Protein AF-A0A377GAS6-F1 (afdb_monomer)

Sequence (90 aa):
MVHIHKDLQKSFIIGIKSSRTLALSENDAKNGRYQQVRALELEEDVAHTVWLRGLDFPVRLLKKVFKNENGSTGILYLVSNDMLSSAERL

pLDDT: mean 95.06, std 4.96, range [69.19, 98.44]

Organism: NCBI:txid463

Mean predicted aligned error: 2.96 Å

Secondary structure (DSSP, 8-state):
-HIIIIIS----EEEE-TT-EEESSHHHHHTT--EEGGGS-PPBT--EEEEETT-SS-EEEEEEEEE-TTSPEEEEEEEES-TT--GGG-

Solvent-accessible surface area (backbone atoms only — not comparable to full-atom values): 5307 Å² total; per-residue (Å²): 107,66,59,45,46,71,75,66,67,44,80,54,76,45,80,53,66,53,80,45,40,30,9,77,41,72,68,34,45,76,68,69,49,60,42,38,52,70,78,52,95,71,57,67,68,42,60,42,65,32,31,43,74,94,52,97,57,68,29,30,35,34,35,46,78,45,76,45,94,88,69,48,78,47,77,48,39,37,38,23,66,50,81,84,57,49,46,92,74,106

Structure (mmCIF, N/CA/C/O backbone):
data_AF-A0A377GAS6-F1
#
_entry.id   AF-A0A377GAS6-F1
#
loop_
_atom_site.group_PDB
_atom_site.id
_atom_site.type_symbol
_atom_site.label_atom_id
_atom_site.label_alt_id
_atom_site.label_comp_id
_atom_site.label_asym_id
_atom_site.label_entity_id
_atom_site.label_seq_id
_atom_site.pdbx_PDB_ins_code
_atom_site.Cartn_x
_atom_site.Cartn_y
_atom_site.Cartn_z
_atom_site.occupancy
_atom_site.B_iso_or_equiv
_atom_site.auth_seq_id
_atom_site.auth_comp_id
_atom_site.auth_asym_id
_atom_site.auth_atom_id
_atom_site.pdbx_PDB_model_num
ATOM 1 N N . MET A 1 1 ? -2.958 -8.188 7.714 1.00 94.38 1 MET A N 1
ATOM 2 C CA . MET A 1 1 ? -2.696 -6.748 7.933 1.00 94.38 1 MET A CA 1
ATOM 3 C C . MET A 1 1 ? -3.324 -6.279 9.236 1.00 94.38 1 MET A C 1
ATOM 5 O O . MET A 1 1 ? -2.563 -5.864 10.092 1.00 94.38 1 MET A O 1
ATOM 9 N N . VAL A 1 2 ? -4.643 -6.433 9.442 1.00 97.00 2 VAL A N 1
ATOM 10 C CA . VAL A 1 2 ? -5.315 -6.025 10.699 1.00 97.00 2 VAL A CA 1
ATOM 11 C C . VAL A 1 2 ? -4.663 -6.638 11.944 1.00 97.00 2 VAL A C 1
ATOM 13 O O . VAL A 1 2 ? -4.233 -5.883 12.799 1.00 97.00 2 VAL A O 1
ATOM 16 N N . HIS A 1 3 ? -4.474 -7.962 11.996 1.00 97.19 3 HIS A N 1
ATOM 17 C CA . HIS A 1 3 ? -3.821 -8.626 13.139 1.00 97.19 3 HIS A CA 1
ATOM 18 C C . HIS A 1 3 ? -2.402 -8.098 13.424 1.00 97.19 3 HIS A C 1
ATOM 20 O O . HIS A 1 3 ? -2.055 -7.795 14.559 1.00 97.19 3 HIS A O 1
ATOM 26 N N . ILE A 1 4 ? -1.588 -7.909 12.377 1.00 97.56 4 ILE A N 1
ATOM 27 C CA . ILE A 1 4 ? -0.213 -7.392 12.505 1.00 97.56 4 ILE A CA 1
ATOM 28 C C . ILE A 1 4 ? -0.218 -5.969 13.083 1.00 97.56 4 ILE A C 1
ATOM 30 O O . ILE A 1 4 ? 0.586 -5.656 13.955 1.00 97.56 4 ILE A O 1
ATOM 34 N N . HIS A 1 5 ? -1.132 -5.122 12.605 1.00 96.69 5 HIS A N 1
ATOM 35 C CA . HIS A 1 5 ? -1.212 -3.729 13.026 1.00 96.69 5 HIS A CA 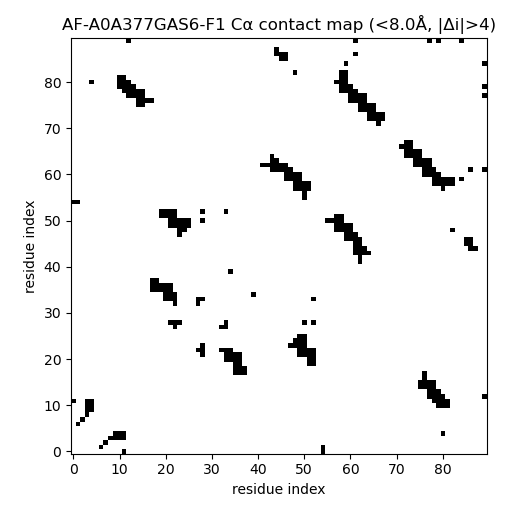1
ATOM 36 C C . HIS A 1 5 ? -1.863 -3.557 14.403 1.00 96.69 5 HIS A C 1
ATOM 38 O O . HIS A 1 5 ? -1.320 -2.840 15.232 1.00 96.69 5 HIS A O 1
ATOM 44 N N . LYS A 1 6 ? -3.011 -4.197 14.649 1.00 96.25 6 LYS A N 1
ATOM 45 C CA . LYS A 1 6 ? -3.844 -3.956 15.835 1.00 96.25 6 LYS A CA 1
ATOM 46 C C . LYS A 1 6 ? -3.544 -4.889 16.999 1.00 96.25 6 LYS A C 1
ATOM 48 O O . LYS A 1 6 ? -3.519 -4.431 18.134 1.00 96.25 6 LYS A O 1
ATOM 53 N N . ASP A 1 7 ? -3.283 -6.162 16.735 1.00 97.44 7 ASP A N 1
ATOM 54 C CA . ASP A 1 7 ? -3.089 -7.135 17.814 1.00 97.44 7 ASP A CA 1
ATOM 55 C C . ASP A 1 7 ? -1.605 -7.236 18.179 1.00 97.44 7 ASP A C 1
ATOM 57 O O . ASP A 1 7 ? -1.242 -7.232 19.350 1.00 97.44 7 ASP A O 1
ATOM 61 N N . LEU A 1 8 ? -0.731 -7.270 17.166 1.00 98.19 8 LEU A N 1
ATOM 62 C CA . LEU A 1 8 ? 0.717 -7.376 17.366 1.00 98.19 8 LEU A CA 1
ATOM 63 C C . LEU A 1 8 ? 1.426 -6.022 17.481 1.00 98.19 8 LEU A C 1
ATOM 65 O O . LEU A 1 8 ? 2.582 -6.003 17.898 1.00 98.19 8 LEU A O 1
ATOM 69 N N . GLN A 1 9 ? 0.773 -4.917 17.098 1.00 96.88 9 GLN A N 1
ATOM 70 C CA . GLN A 1 9 ? 1.344 -3.561 17.132 1.00 96.88 9 GLN A CA 1
ATOM 71 C C . GLN A 1 9 ? 2.684 -3.449 16.376 1.00 96.88 9 GLN A C 1
ATOM 73 O O . GLN A 1 9 ? 3.624 -2.798 16.828 1.00 96.88 9 GLN A O 1
ATOM 78 N N . LYS A 1 10 ? 2.791 -4.110 15.213 1.00 97.12 10 LYS A N 1
ATOM 79 C CA . LYS A 1 10 ? 4.001 -4.108 14.375 1.00 97.12 10 LYS A CA 1
ATOM 80 C C . LYS A 1 10 ? 3.801 -3.354 13.065 1.00 97.12 10 LYS A C 1
ATOM 82 O O . LYS A 1 10 ? 2.705 -3.316 12.495 1.00 97.12 10 LYS A O 1
ATOM 87 N N . SER A 1 11 ? 4.905 -2.821 12.551 1.00 95.56 11 SER A N 1
ATOM 88 C CA . SER A 1 11 ? 4.985 -2.320 11.181 1.00 95.56 11 SER A CA 1
ATOM 89 C C . SER A 1 11 ? 5.095 -3.475 10.181 1.00 95.56 11 SER A C 1
ATOM 91 O O . SER A 1 11 ? 5.653 -4.530 10.493 1.00 95.56 11 SER A O 1
ATOM 93 N N . PHE A 1 12 ? 4.573 -3.286 8.971 1.00 96.38 12 PHE A N 1
ATOM 94 C CA . PHE A 1 12 ? 4.693 -4.240 7.871 1.00 96.38 12 PHE A CA 1
ATOM 95 C C . PHE A 1 12 ? 4.983 -3.535 6.550 1.00 96.38 12 PHE A C 1
ATOM 97 O O . PHE A 1 12 ? 4.526 -2.421 6.337 1.00 96.38 12 PHE A O 1
ATOM 104 N N . ILE A 1 13 ? 5.654 -4.239 5.638 1.00 96.19 13 ILE A N 1
ATOM 105 C CA . ILE A 1 13 ? 5.695 -3.925 4.207 1.00 96.19 13 ILE A CA 1
ATOM 106 C C . ILE A 1 13 ? 5.309 -5.210 3.474 1.00 96.19 13 ILE A C 1
ATOM 108 O O . ILE A 1 13 ? 5.899 -6.263 3.714 1.00 96.19 13 ILE A O 1
ATOM 112 N N . ILE A 1 14 ? 4.264 -5.163 2.649 1.00 96.56 14 ILE A N 1
ATOM 113 C CA . ILE A 1 14 ? 3.689 -6.352 2.006 1.00 96.56 14 ILE A CA 1
ATOM 114 C C . ILE A 1 14 ? 3.399 -6.058 0.535 1.00 96.56 14 ILE A C 1
ATOM 116 O O . ILE A 1 14 ? 2.755 -5.062 0.210 1.00 96.56 14 ILE A O 1
ATOM 120 N N . GLY A 1 15 ? 3.805 -6.968 -0.353 1.00 97.12 15 GLY A N 1
ATOM 121 C CA . GLY A 1 15 ? 3.404 -6.942 -1.758 1.00 97.12 15 GLY A CA 1
ATOM 122 C C . GLY A 1 15 ? 1.929 -7.306 -1.945 1.00 97.12 15 GLY A C 1
ATOM 123 O O . GLY A 1 15 ? 1.450 -8.304 -1.400 1.00 97.12 15 GLY A O 1
ATOM 124 N N . ILE A 1 16 ? 1.195 -6.522 -2.735 1.00 97.56 16 ILE A N 1
ATOM 125 C CA . ILE A 1 16 ? -0.218 -6.771 -3.042 1.00 97.56 16 ILE A CA 1
ATOM 126 C C . ILE A 1 16 ? -0.447 -7.058 -4.524 1.00 97.56 16 ILE A C 1
ATOM 128 O O . ILE A 1 16 ? 0.239 -6.553 -5.409 1.00 97.56 16 ILE A O 1
ATOM 132 N N . LYS A 1 17 ? -1.475 -7.868 -4.803 1.00 97.19 17 LYS A N 1
ATOM 133 C CA . LYS A 1 17 ? -1.930 -8.116 -6.174 1.00 97.19 17 LYS A CA 1
ATOM 134 C C . LYS A 1 17 ? -2.518 -6.842 -6.773 1.00 97.19 17 LYS A C 1
ATOM 136 O O . LYS A 1 17 ? -3.279 -6.135 -6.117 1.00 97.19 17 LYS A O 1
ATOM 141 N N . SER A 1 18 ? -2.281 -6.644 -8.061 1.00 97.12 18 SER A N 1
ATOM 142 C CA . SER A 1 18 ? -2.793 -5.506 -8.830 1.00 97.12 18 SER A CA 1
ATOM 143 C C . SER A 1 18 ? -4.331 -5.466 -8.951 1.00 97.12 18 SER A C 1
ATOM 145 O O . SER A 1 18 ? -4.912 -4.422 -9.245 1.00 97.12 18 SER A O 1
ATOM 147 N N . SER A 1 19 ? -5.007 -6.590 -8.674 1.00 97.75 19 SER A N 1
ATOM 148 C CA . SER A 1 19 ? -6.470 -6.705 -8.609 1.00 97.75 19 SER A CA 1
ATOM 149 C C . SER A 1 19 ? -7.082 -6.263 -7.275 1.00 97.75 19 SER A C 1
ATOM 151 O O . SER A 1 19 ? -8.308 -6.224 -7.157 1.00 97.75 19 SER A O 1
ATOM 153 N N . ARG A 1 20 ? -6.267 -5.942 -6.257 1.00 97.94 20 ARG A N 1
ATOM 154 C CA . ARG A 1 20 ? -6.772 -5.343 -5.014 1.00 97.94 20 ARG A CA 1
ATOM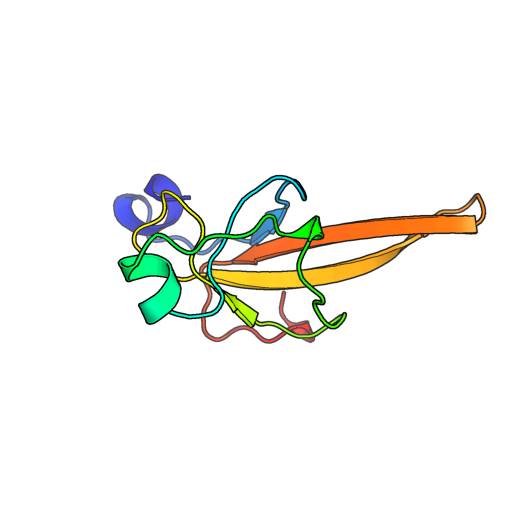 155 C C . ARG A 1 20 ? -7.398 -3.988 -5.310 1.00 97.94 20 ARG A C 1
ATOM 157 O O . ARG A 1 20 ? -6.971 -3.296 -6.226 1.00 97.94 20 ARG A O 1
ATOM 164 N N . THR A 1 21 ? -8.414 -3.629 -4.534 1.00 98.44 21 THR A N 1
ATOM 165 C CA . THR A 1 21 ? -9.151 -2.376 -4.705 1.00 98.44 21 THR A CA 1
ATOM 166 C C . THR A 1 21 ? -8.861 -1.409 -3.567 1.00 98.44 21 THR A C 1
ATOM 168 O O . THR A 1 21 ? -8.895 -1.819 -2.403 1.00 98.44 21 THR A O 1
ATOM 171 N N . LEU A 1 22 ? -8.640 -0.140 -3.895 1.00 98.31 22 LEU A N 1
ATOM 172 C CA . LEU A 1 22 ? -8.353 0.928 -2.942 1.00 98.31 22 LEU A CA 1
ATOM 173 C C . LEU A 1 22 ? -9.071 2.230 -3.301 1.00 98.31 22 LEU A C 1
ATOM 175 O O . LEU A 1 22 ? -9.542 2.394 -4.426 1.00 98.31 22 LEU A O 1
ATOM 179 N N . ALA A 1 23 ? -9.143 3.133 -2.335 1.00 98.25 23 ALA A N 1
ATOM 180 C CA . ALA A 1 23 ? -9.561 4.515 -2.503 1.00 98.25 23 ALA A CA 1
ATOM 181 C C . ALA A 1 23 ? -8.365 5.451 -2.254 1.00 98.25 23 ALA A C 1
ATOM 183 O O . ALA A 1 23 ? -7.548 5.187 -1.368 1.00 98.25 23 ALA A O 1
ATOM 184 N N . LEU A 1 24 ? -8.261 6.530 -3.037 1.00 96.88 24 LEU A N 1
ATOM 185 C CA . LEU A 1 24 ? -7.176 7.523 -2.942 1.00 96.88 24 LEU A CA 1
ATOM 186 C C . LEU A 1 24 ? -7.444 8.604 -1.886 1.00 96.88 24 LEU A C 1
ATOM 188 O O . LEU A 1 24 ? -6.551 9.367 -1.533 1.00 96.88 24 LEU A O 1
ATOM 192 N N . SER A 1 25 ? -8.672 8.669 -1.374 1.00 97.06 25 SER A N 1
ATOM 193 C CA . SER A 1 25 ? -9.065 9.582 -0.310 1.00 97.06 25 SER A CA 1
ATOM 194 C C . SER A 1 25 ? -9.953 8.876 0.709 1.00 97.06 25 SER A C 1
ATOM 196 O O . SER A 1 25 ? -10.663 7.916 0.391 1.00 97.06 25 SER A O 1
ATOM 198 N N . GLU A 1 26 ? -9.961 9.387 1.939 1.00 97.25 26 GLU A N 1
ATOM 199 C CA . GLU A 1 26 ? -10.866 8.904 2.981 1.00 97.25 26 GLU A CA 1
ATOM 200 C C . GLU A 1 26 ? -12.333 9.089 2.569 1.00 97.25 26 GLU A C 1
ATOM 202 O O . GLU A 1 26 ? -13.177 8.233 2.832 1.00 97.25 26 GLU A O 1
ATOM 207 N N . ASN A 1 27 ? -12.642 10.195 1.883 1.00 98.00 27 ASN A N 1
ATOM 208 C CA . ASN A 1 27 ? -13.983 10.469 1.383 1.00 98.00 27 ASN A CA 1
ATOM 209 C C . ASN A 1 27 ? -14.432 9.397 0.382 1.00 98.00 27 ASN A C 1
ATOM 211 O O . ASN A 1 27 ? -15.544 8.884 0.482 1.00 98.00 27 ASN A O 1
ATOM 215 N N . ASP A 1 28 ? -13.574 9.014 -0.561 1.00 97.94 28 ASP A N 1
ATOM 216 C CA . ASP A 1 28 ? -13.874 7.931 -1.500 1.00 97.94 28 ASP A CA 1
ATOM 217 C C . ASP A 1 28 ? -14.060 6.595 -0.781 1.00 97.94 28 ASP A C 1
ATOM 219 O O . ASP A 1 28 ? -15.016 5.873 -1.070 1.00 97.94 28 ASP A O 1
ATOM 223 N N . ALA A 1 29 ? -13.221 6.309 0.218 1.00 97.75 29 ALA A N 1
ATOM 224 C CA . ALA A 1 29 ? -13.322 5.102 1.030 1.00 97.75 29 ALA A CA 1
ATOM 225 C C . ALA A 1 29 ? -14.669 5.016 1.768 1.00 97.75 29 ALA A C 1
ATOM 227 O O . ALA A 1 29 ? -15.345 3.985 1.696 1.00 97.75 29 ALA A O 1
ATOM 228 N N . LYS A 1 30 ? -15.082 6.116 2.418 1.00 96.81 30 LYS A N 1
ATOM 229 C CA . LYS A 1 30 ? -16.365 6.248 3.133 1.00 96.81 30 LYS A CA 1
ATOM 230 C C . LYS A 1 30 ? -17.570 6.103 2.206 1.00 96.81 30 LYS A C 1
ATOM 232 O O . LYS A 1 30 ? -18.586 5.553 2.610 1.00 96.81 30 LYS A O 1
ATOM 237 N N . ASN A 1 31 ? -17.444 6.543 0.957 1.00 97.50 31 ASN A N 1
ATOM 238 C CA . ASN A 1 31 ? -18.503 6.448 -0.048 1.00 97.50 31 ASN A CA 1
ATOM 239 C C . ASN A 1 31 ? -18.448 5.159 -0.890 1.00 97.50 31 ASN A C 1
ATOM 241 O O . ASN A 1 31 ? -19.132 5.061 -1.907 1.00 97.50 31 ASN A O 1
ATOM 245 N N . GLY A 1 32 ? -17.615 4.176 -0.531 1.00 96.50 32 GLY A N 1
ATOM 246 C CA . GLY A 1 32 ? -17.540 2.916 -1.276 1.00 96.50 32 GLY A CA 1
ATOM 247 C C . GLY A 1 32 ? -16.871 3.021 -2.654 1.00 96.50 32 GLY A C 1
ATOM 248 O O . GLY A 1 32 ? -16.913 2.058 -3.428 1.00 96.50 32 GLY A O 1
ATOM 249 N N . ARG A 1 33 ? -16.231 4.152 -2.974 1.00 97.88 33 ARG A N 1
ATOM 250 C CA . ARG A 1 33 ? -15.582 4.419 -4.264 1.00 97.88 33 ARG A CA 1
ATOM 251 C C . ARG A 1 33 ? -14.172 3.839 -4.274 1.00 97.88 33 ARG A C 1
ATOM 253 O O . ARG A 1 33 ? -13.190 4.522 -4.007 1.00 97.88 33 ARG A O 1
ATOM 260 N N . TYR A 1 34 ? -14.085 2.548 -4.581 1.00 98.19 34 TYR A N 1
ATOM 261 C CA . TYR A 1 34 ? -12.814 1.836 -4.705 1.00 98.19 34 TYR A CA 1
ATOM 262 C C . TYR A 1 34 ? -12.534 1.455 -6.157 1.00 98.19 34 TYR A C 1
ATOM 264 O O . TYR A 1 34 ? -13.436 1.030 -6.875 1.00 98.19 34 TYR A O 1
ATOM 272 N N . GLN A 1 35 ? -11.266 1.513 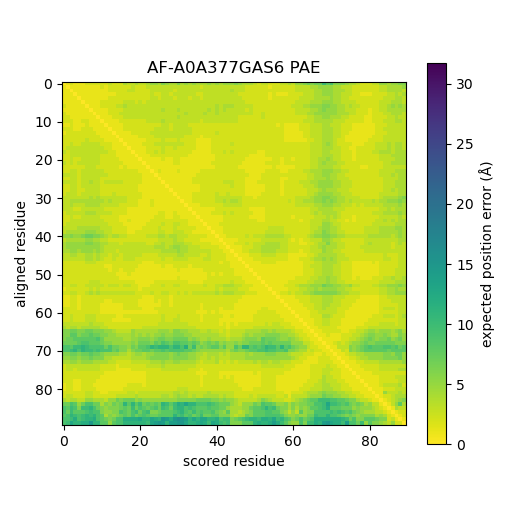-6.545 1.00 98.19 35 GLN A N 1
ATOM 273 C CA . GLN A 1 35 ? -10.778 1.142 -7.871 1.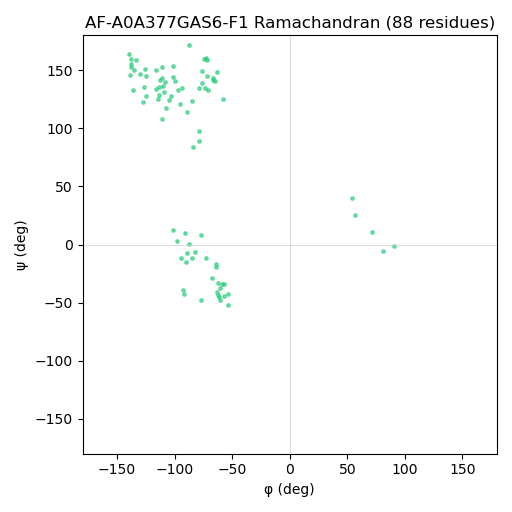00 98.19 35 GLN A CA 1
ATOM 274 C C . GLN A 1 35 ? -9.668 0.103 -7.745 1.00 98.19 35 GLN A C 1
ATOM 276 O O . GLN A 1 35 ? -8.972 0.057 -6.730 1.00 98.19 35 GLN A O 1
ATOM 281 N N . GLN A 1 36 ? -9.512 -0.763 -8.748 1.00 98.31 36 GLN A N 1
ATOM 282 C CA . GLN A 1 36 ? -8.396 -1.711 -8.764 1.00 98.31 36 GLN A CA 1
ATOM 283 C C . GLN A 1 36 ? -7.073 -0.954 -8.876 1.00 98.31 36 GLN A C 1
ATOM 285 O O . GLN A 1 36 ? -6.978 -0.014 -9.656 1.00 98.31 36 GLN A O 1
ATOM 290 N N . VAL A 1 37 ? -6.040 -1.404 -8.163 1.00 97.50 37 VAL A N 1
ATOM 291 C CA . VAL A 1 37 ? -4.709 -0.775 -8.176 1.00 97.50 37 VAL A CA 1
ATOM 292 C C . VAL A 1 37 ? -4.178 -0.631 -9.606 1.00 97.50 37 VAL A C 1
ATOM 294 O O . VAL A 1 37 ? -3.678 0.424 -9.971 1.00 97.50 37 VAL A O 1
ATOM 297 N N . ARG A 1 38 ? -4.345 -1.663 -10.444 1.00 96.31 38 ARG A N 1
ATOM 298 C CA . ARG A 1 38 ? -3.922 -1.628 -11.858 1.00 96.31 38 ARG A CA 1
ATOM 299 C C . ARG A 1 38 ? -4.652 -0.611 -12.737 1.00 96.31 38 ARG A C 1
ATOM 301 O O . ARG A 1 38 ? -4.178 -0.348 -13.831 1.00 96.31 38 ARG A O 1
ATOM 308 N N . ALA A 1 39 ? -5.821 -0.130 -12.317 1.00 96.88 39 ALA A N 1
ATOM 309 C CA . ALA A 1 39 ? -6.602 0.851 -13.068 1.00 96.88 39 ALA A CA 1
ATOM 310 C C . ALA A 1 39 ? -6.216 2.295 -12.710 1.00 96.88 39 ALA A C 1
ATOM 312 O O . ALA A 1 39 ? -6.711 3.226 -13.332 1.00 96.88 39 ALA A O 1
ATOM 313 N N . LEU A 1 40 ? -5.366 2.476 -11.695 1.00 95.31 40 LEU A N 1
ATOM 314 C CA . LEU A 1 40 ? -4.912 3.781 -11.244 1.00 95.31 40 LEU A CA 1
ATOM 315 C C . LEU A 1 40 ? -3.598 4.148 -11.929 1.00 95.31 40 LEU A C 1
ATOM 317 O O . LEU A 1 40 ? -2.652 3.355 -11.972 1.00 95.31 40 LEU A O 1
ATOM 321 N N . GLU A 1 41 ? -3.525 5.388 -12.393 1.00 93.69 41 GLU A N 1
ATOM 322 C CA . GLU A 1 41 ? -2.283 6.006 -12.839 1.00 93.69 41 GLU A CA 1
ATOM 323 C C . GLU A 1 41 ? -1.490 6.447 -11.608 1.00 93.69 41 GLU A C 1
ATOM 325 O O . GLU A 1 41 ? -1.667 7.537 -11.073 1.00 93.69 41 GLU A O 1
ATOM 330 N N . LEU A 1 42 ? -0.669 5.529 -11.099 1.00 94.81 42 LEU A N 1
ATOM 331 C CA . LEU A 1 42 ? 0.249 5.786 -9.994 1.00 94.81 42 LEU A CA 1
ATOM 332 C C . LEU A 1 42 ? 1.637 6.095 -10.544 1.00 94.81 42 LEU A C 1
ATOM 334 O O . LEU A 1 42 ? 2.154 5.349 -11.392 1.00 94.81 42 LEU A O 1
ATOM 338 N N . GLU A 1 43 ? 2.230 7.161 -10.020 1.00 93.88 43 GLU A N 1
ATOM 339 C CA . GLU A 1 43 ? 3.624 7.504 -10.264 1.00 93.88 43 GLU A CA 1
ATOM 340 C C . GLU A 1 43 ? 4.534 6.447 -9.625 1.00 93.88 43 GLU A C 1
ATOM 342 O O . GLU A 1 43 ? 4.233 5.868 -8.576 1.00 93.88 43 GLU A O 1
ATOM 347 N N . GLU A 1 44 ? 5.618 6.123 -10.322 1.00 94.44 44 GLU A N 1
ATOM 348 C CA . GLU A 1 44 ? 6.666 5.267 -9.774 1.00 94.44 44 GLU A CA 1
ATOM 349 C C . GLU A 1 44 ? 7.446 6.027 -8.701 1.00 94.44 44 GLU A C 1
ATOM 351 O O . GLU A 1 44 ? 7.617 7.238 -8.803 1.00 94.44 44 GLU A O 1
ATOM 356 N N . ASP A 1 45 ? 7.889 5.317 -7.661 1.00 91.62 45 ASP A N 1
ATOM 357 C CA . ASP A 1 45 ? 8.683 5.882 -6.564 1.00 91.62 45 ASP A CA 1
ATOM 358 C C . ASP A 1 45 ? 8.022 7.069 -5.839 1.00 9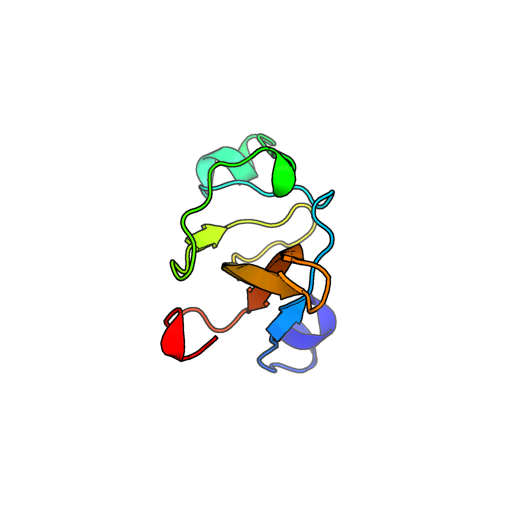1.62 45 ASP A C 1
ATOM 360 O O . ASP A 1 45 ? 8.670 7.871 -5.166 1.00 91.62 45 ASP A O 1
ATOM 364 N N . VAL A 1 46 ? 6.689 7.127 -5.890 1.00 94.00 46 VAL A N 1
ATOM 365 C CA . VAL A 1 46 ? 5.871 8.043 -5.097 1.00 94.00 46 VAL A CA 1
ATOM 366 C C . VAL A 1 46 ? 5.025 7.242 -4.119 1.00 94.00 46 VAL A C 1
ATOM 368 O O . VAL A 1 46 ? 4.290 6.320 -4.476 1.00 94.00 46 VAL A O 1
ATOM 371 N N . ALA A 1 47 ? 5.142 7.593 -2.840 1.00 94.56 47 ALA A N 1
ATOM 372 C CA . ALA A 1 47 ? 4.379 6.954 -1.782 1.00 94.56 47 ALA A CA 1
ATOM 373 C C . ALA A 1 47 ? 3.042 7.685 -1.572 1.00 94.56 47 ALA A C 1
ATOM 375 O O . ALA A 1 47 ? 2.993 8.830 -1.109 1.00 94.56 47 ALA A O 1
ATOM 376 N N . HIS A 1 48 ? 1.947 6.992 -1.871 1.00 95.44 48 HIS A N 1
ATOM 377 C CA . HIS A 1 48 ? 0.580 7.498 -1.768 1.00 95.44 48 HIS A CA 1
ATOM 378 C C . HIS A 1 48 ? -0.089 7.014 -0.484 1.00 95.44 48 HIS A C 1
ATOM 380 O O . HIS A 1 48 ? 0.063 5.860 -0.099 1.00 95.44 48 HIS A O 1
ATOM 386 N N . THR A 1 49 ? -0.877 7.864 0.169 1.00 97.06 49 THR A N 1
ATOM 387 C CA . THR A 1 49 ? -1.761 7.419 1.255 1.00 97.06 49 THR A CA 1
ATOM 388 C C . THR A 1 49 ? -3.069 6.917 0.656 1.00 97.06 49 THR A C 1
ATOM 390 O O . THR A 1 49 ? -3.725 7.647 -0.081 1.00 97.06 49 THR A O 1
ATOM 393 N N . VAL A 1 50 ? -3.441 5.672 0.953 1.00 97.75 50 VAL A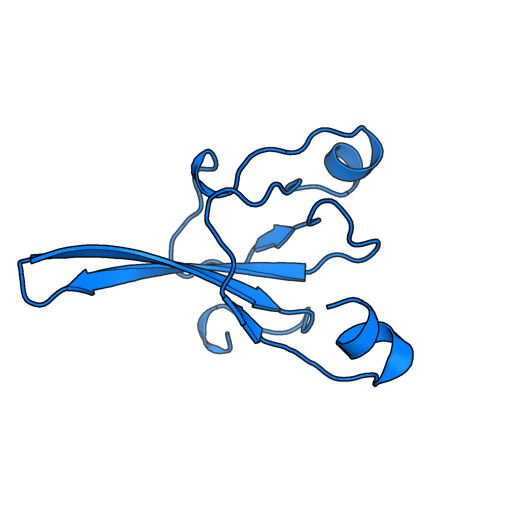 N 1
ATOM 394 C CA . VAL A 1 50 ? -4.608 5.006 0.363 1.00 97.75 50 VAL A CA 1
ATOM 395 C C . VAL A 1 50 ? -5.401 4.219 1.400 1.00 97.75 50 VAL A C 1
ATOM 397 O O . VAL A 1 50 ? -4.877 3.803 2.433 1.00 97.75 50 VAL A O 1
ATOM 400 N N . TRP A 1 51 ? -6.660 3.935 1.081 1.00 98.38 51 TRP A N 1
ATOM 401 C CA . TRP A 1 51 ? -7.536 3.073 1.870 1.00 98.38 51 TRP A CA 1
ATOM 402 C C . TRP A 1 51 ? -7.803 1.785 1.103 1.00 98.38 51 TRP A C 1
ATOM 404 O O . TRP A 1 51 ? -8.521 1.783 0.102 1.00 98.38 51 TRP A O 1
ATOM 414 N N . LEU A 1 52 ? -7.221 0.673 1.554 1.00 98.06 52 LEU A N 1
ATOM 415 C CA . LEU A 1 52 ? -7.501 -0.645 0.984 1.00 98.06 52 LEU A CA 1
ATOM 416 C C . LEU A 1 52 ? -8.889 -1.124 1.413 1.00 98.06 52 LEU A C 1
ATOM 418 O O . LEU A 1 52 ? -9.232 -1.086 2.593 1.00 98.06 52 LEU A O 1
ATOM 422 N N . ARG A 1 53 ? -9.672 -1.654 0.466 1.00 97.50 53 ARG A N 1
ATOM 423 C CA . ARG A 1 53 ? -10.981 -2.239 0.779 1.00 97.50 53 ARG A CA 1
ATOM 424 C C . ARG A 1 53 ? -10.825 -3.370 1.803 1.00 97.50 53 ARG A C 1
ATOM 426 O O . ARG A 1 53 ? -10.093 -4.328 1.558 1.00 97.50 53 ARG A O 1
ATOM 433 N N . GLY A 1 54 ? -11.559 -3.274 2.912 1.00 94.31 54 GLY A N 1
ATOM 434 C CA . GLY A 1 54 ? -11.526 -4.247 4.009 1.00 94.31 54 GLY A CA 1
ATOM 435 C C . GLY A 1 54 ? -10.501 -3.943 5.106 1.00 94.31 54 GLY A C 1
ATOM 436 O O . GLY A 1 54 ? -10.436 -4.695 6.074 1.00 94.31 54 GLY A O 1
ATOM 437 N N . LEU A 1 55 ? -9.722 -2.863 4.982 1.00 96.19 55 LEU A N 1
ATOM 438 C CA . LEU A 1 55 ? -8.990 -2.273 6.102 1.00 96.19 55 LEU A CA 1
ATOM 439 C C . LEU A 1 55 ? -9.740 -1.042 6.606 1.00 96.19 55 LEU A C 1
ATOM 441 O O . LEU A 1 55 ? -10.309 -0.287 5.823 1.00 96.19 55 LEU A O 1
ATOM 445 N N . ASP A 1 56 ? -9.711 -0.836 7.916 1.00 94.56 56 ASP A N 1
ATOM 446 C CA . ASP A 1 56 ? -10.306 0.317 8.594 1.00 94.56 56 ASP A CA 1
ATOM 447 C C . ASP A 1 56 ? -9.265 1.386 8.975 1.00 94.56 56 ASP A C 1
ATOM 449 O O . ASP A 1 56 ? -9.561 2.317 9.718 1.00 94.56 56 ASP A O 1
ATOM 453 N N . PHE A 1 57 ? -8.049 1.269 8.439 1.00 96.62 57 PHE A N 1
ATOM 454 C CA . PHE A 1 57 ? -6.961 2.235 8.573 1.00 96.62 57 PHE A CA 1
ATOM 455 C C . PHE A 1 57 ? -6.285 2.470 7.211 1.00 96.62 57 PHE A C 1
ATOM 457 O O . PHE A 1 57 ? -6.277 1.563 6.366 1.00 96.62 57 PHE A O 1
ATOM 464 N N . PRO A 1 58 ? -5.726 3.671 6.972 1.00 97.81 58 PRO A N 1
ATOM 465 C CA . PRO A 1 58 ? -4.975 3.953 5.757 1.00 97.81 58 PRO A CA 1
ATOM 466 C C . PRO A 1 58 ? -3.618 3.244 5.759 1.00 97.81 58 PRO A C 1
ATOM 468 O O . PRO A 1 58 ? -3.068 2.901 6.804 1.00 97.81 58 PRO A O 1
ATOM 471 N N . VAL A 1 59 ? -3.055 3.068 4.569 1.00 97.62 59 VAL A N 1
ATOM 472 C CA . VAL A 1 59 ? -1.699 2.552 4.358 1.00 97.62 59 VAL A CA 1
ATOM 473 C C . VAL A 1 59 ? -0.966 3.417 3.336 1.00 97.62 59 VAL A C 1
ATOM 475 O O . VAL A 1 59 ? -1.589 4.098 2.519 1.00 97.62 59 VAL A O 1
ATOM 478 N N . ARG A 1 60 ? 0.364 3.369 3.351 1.00 97.50 60 ARG A N 1
ATOM 479 C CA . ARG A 1 60 ? 1.207 3.869 2.263 1.00 97.50 60 ARG A CA 1
ATOM 480 C C . ARG A 1 60 ? 1.219 2.842 1.139 1.00 97.50 60 ARG A C 1
ATOM 482 O O . ARG A 1 60 ? 1.376 1.659 1.420 1.00 97.50 60 ARG A O 1
ATOM 489 N N . LEU A 1 61 ? 1.068 3.283 -0.102 1.00 97.25 61 LEU A N 1
ATOM 490 C CA . LEU A 1 61 ? 1.198 2.491 -1.320 1.00 97.25 61 LEU A CA 1
ATOM 491 C C . LEU A 1 61 ? 2.371 3.014 -2.136 1.00 97.25 61 LEU A C 1
ATOM 493 O O . LEU A 1 61 ? 2.462 4.216 -2.370 1.00 97.25 61 LEU A O 1
ATOM 497 N N . LEU A 1 62 ? 3.202 2.098 -2.617 1.00 96.69 62 LEU A N 1
ATOM 498 C CA . LEU A 1 62 ? 4.307 2.376 -3.519 1.00 96.69 62 LEU A CA 1
ATOM 499 C C . LEU A 1 62 ? 4.204 1.476 -4.750 1.00 96.69 62 LEU A C 1
ATOM 501 O O . LEU A 1 62 ? 3.947 0.274 -4.628 1.00 96.69 62 LEU A O 1
ATOM 505 N N . LYS A 1 63 ? 4.415 2.054 -5.931 1.00 96.44 63 LYS A N 1
ATOM 506 C CA . LYS A 1 63 ? 4.569 1.326 -7.192 1.00 96.44 63 LYS A CA 1
ATOM 507 C C . LYS A 1 63 ? 6.047 1.343 -7.574 1.00 96.44 63 LYS A C 1
ATOM 509 O O . LYS A 1 63 ? 6.615 2.420 -7.710 1.00 96.44 63 LYS A O 1
ATOM 514 N N . LYS A 1 64 ? 6.632 0.163 -7.782 1.00 94.75 64 LYS A N 1
ATOM 515 C CA . LYS A 1 64 ? 7.964 -0.002 -8.381 1.00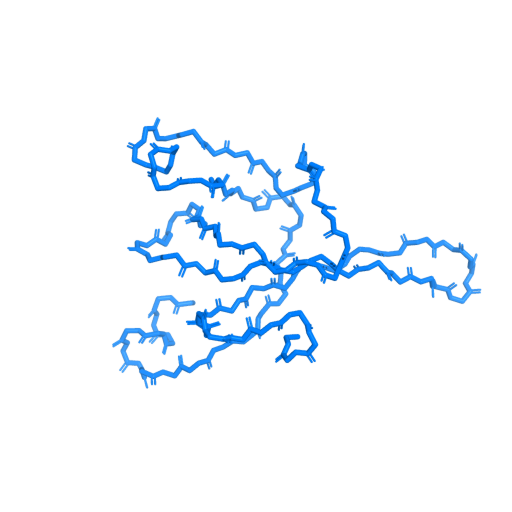 94.75 64 LYS A CA 1
ATOM 516 C C . LYS A 1 64 ? 7.837 -0.687 -9.730 1.00 94.75 64 LYS A C 1
ATOM 518 O O . LYS A 1 64 ? 7.096 -1.670 -9.857 1.00 94.75 64 LYS A O 1
ATOM 523 N N . VAL A 1 65 ? 8.551 -0.182 -10.723 1.00 94.69 65 VAL A N 1
ATOM 524 C CA . VAL A 1 65 ? 8.630 -0.755 -12.059 1.00 94.69 65 VAL A CA 1
ATOM 525 C C . VAL A 1 65 ? 10.027 -1.340 -12.222 1.00 94.69 65 VAL A C 1
ATOM 527 O O . VAL A 1 65 ? 11.034 -0.727 -11.896 1.00 94.69 65 VAL A O 1
ATOM 530 N N . PHE A 1 66 ? 10.112 -2.580 -12.688 1.00 92.12 66 PHE A N 1
ATOM 531 C CA . PHE A 1 66 ? 11.395 -3.250 -12.873 1.00 92.12 66 PHE A CA 1
ATOM 532 C C . PHE A 1 66 ? 11.481 -3.857 -14.260 1.00 92.12 66 PHE A C 1
ATOM 534 O O . PHE A 1 66 ? 10.486 -4.305 -14.834 1.00 92.12 66 PHE A O 1
ATOM 541 N N . LYS A 1 67 ? 12.695 -3.871 -14.805 1.00 95.12 67 LYS A N 1
ATOM 542 C CA . LYS A 1 67 ? 12.989 -4.518 -16.076 1.00 95.12 67 LYS A CA 1
ATOM 543 C C . LYS A 1 67 ? 13.507 -5.923 -15.801 1.00 95.12 67 LYS A C 1
ATOM 545 O O . LYS A 1 67 ? 14.500 -6.098 -15.105 1.00 95.12 67 LYS A O 1
ATOM 550 N N . ASN A 1 68 ? 12.814 -6.914 -16.339 1.00 92.75 68 ASN A N 1
ATOM 551 C CA . ASN A 1 68 ? 13.232 -8.306 -16.290 1.00 92.75 68 ASN A CA 1
ATOM 552 C C . ASN A 1 68 ? 14.392 -8.541 -17.267 1.00 92.75 68 ASN A C 1
ATOM 554 O O . ASN A 1 68 ? 14.558 -7.800 -18.239 1.00 92.75 68 ASN A O 1
ATOM 558 N N . GLU A 1 69 ? 15.153 -9.616 -17.060 1.00 95.31 69 GLU A N 1
ATOM 559 C CA . GLU A 1 69 ? 16.291 -9.984 -17.921 1.00 95.31 69 GLU A CA 1
ATOM 560 C C . GLU A 1 69 ? 15.891 -10.155 -19.394 1.00 95.31 69 GLU A C 1
ATOM 562 O O . GLU A 1 69 ? 16.629 -9.774 -20.297 1.00 95.31 69 GLU A O 1
ATOM 567 N N . ASN A 1 70 ? 14.675 -10.649 -19.649 1.00 94.12 70 ASN A N 1
ATOM 568 C CA . ASN A 1 70 ? 14.119 -10.799 -20.996 1.00 94.12 70 ASN A CA 1
ATOM 569 C C . ASN A 1 70 ? 13.618 -9.479 -21.622 1.00 94.12 70 ASN A C 1
ATOM 571 O O . ASN A 1 70 ? 12.953 -9.498 -22.655 1.00 94.12 70 ASN A O 1
ATOM 575 N N . GLY A 1 71 ? 13.874 -8.337 -20.982 1.00 92.94 71 GLY A N 1
ATOM 576 C CA . GLY A 1 71 ? 13.477 -7.011 -21.448 1.00 92.94 71 GLY A CA 1
ATOM 577 C C . GLY A 1 71 ? 12.025 -6.623 -21.164 1.00 92.94 71 GLY A C 1
ATOM 578 O O . GLY A 1 71 ? 11.671 -5.470 -21.409 1.00 92.94 71 GLY A O 1
ATOM 579 N N . SER A 1 72 ? 11.198 -7.529 -20.629 1.00 95.19 72 SER A N 1
ATOM 580 C CA . SER A 1 72 ? 9.829 -7.204 -20.209 1.00 95.19 72 SER A CA 1
ATOM 581 C C . SER A 1 72 ? 9.806 -6.366 -18.930 1.00 95.19 72 SER A C 1
ATOM 583 O O . SER A 1 72 ? 10.762 -6.356 -18.155 1.00 95.19 72 SER A O 1
ATOM 585 N N . THR A 1 73 ? 8.690 -5.684 -18.687 1.00 95.06 73 THR A N 1
ATOM 586 C CA . THR A 1 73 ? 8.492 -4.862 -17.493 1.00 95.06 73 THR A CA 1
ATOM 587 C C . THR A 1 73 ? 7.595 -5.576 -16.489 1.00 95.06 73 THR A C 1
ATOM 589 O O . THR A 1 73 ? 6.491 -6.004 -16.825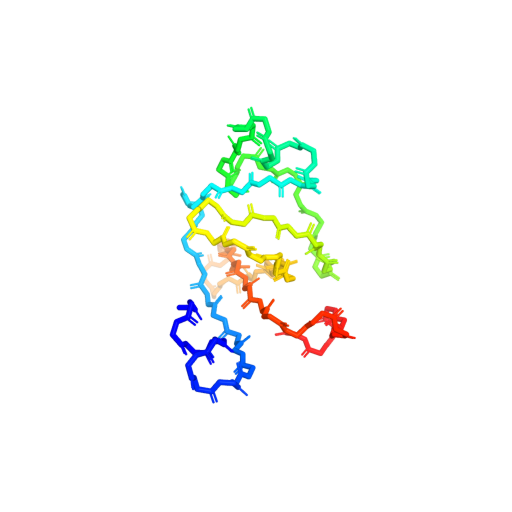 1.00 95.06 73 THR A O 1
ATOM 592 N N . GLY A 1 74 ? 8.056 -5.682 -15.246 1.00 93.94 74 GLY A N 1
ATOM 593 C CA . GLY A 1 74 ? 7.243 -6.077 -14.105 1.00 93.94 74 GLY A CA 1
ATOM 594 C C . GLY A 1 74 ? 6.839 -4.871 -13.260 1.00 93.94 74 GLY A C 1
ATOM 595 O O . GLY A 1 74 ? 7.511 -3.841 -13.251 1.00 93.94 74 GLY A O 1
ATOM 596 N N . ILE A 1 75 ? 5.716 -5.003 -12.554 1.00 95.56 75 ILE A N 1
ATOM 597 C CA . ILE A 1 75 ? 5.213 -3.986 -11.627 1.00 95.56 75 ILE A CA 1
ATOM 598 C C . ILE A 1 75 ? 5.004 -4.638 -10.264 1.00 95.56 75 ILE A C 1
ATOM 600 O O . ILE A 1 75 ? 4.316 -5.656 -10.157 1.00 95.56 75 ILE A O 1
ATOM 604 N N . LEU A 1 76 ? 5.571 -4.029 -9.225 1.00 95.50 76 LEU A N 1
ATOM 605 C CA . LEU A 1 76 ? 5.373 -4.411 -7.833 1.00 95.50 76 LEU A CA 1
ATOM 606 C C . LEU A 1 76 ? 4.619 -3.302 -7.102 1.00 95.50 76 LEU A C 1
ATOM 608 O O . LEU A 1 76 ? 5.019 -2.141 -7.130 1.00 95.50 76 LEU A O 1
ATOM 612 N N . TYR A 1 77 ? 3.540 -3.679 -6.419 1.00 97.38 77 TYR A N 1
ATOM 613 C CA . TYR A 1 77 ? 2.796 -2.789 -5.536 1.00 97.38 77 TYR A CA 1
ATOM 614 C C . TYR A 1 77 ? 3.066 -3.188 -4.092 1.00 97.38 77 TYR A C 1
ATOM 616 O O . TYR A 1 77 ? 2.732 -4.305 -3.690 1.00 97.38 77 TYR A O 1
ATOM 624 N N . LEU A 1 78 ? 3.659 -2.284 -3.321 1.00 97.12 78 LEU A N 1
ATOM 625 C CA . LEU A 1 78 ? 3.976 -2.479 -1.911 1.00 97.12 78 LEU A CA 1
ATOM 626 C C . LEU A 1 78 ? 3.044 -1.633 -1.057 1.00 97.12 78 LEU A C 1
ATOM 628 O O . LEU A 1 78 ? 2.769 -0.486 -1.401 1.00 97.12 78 LEU A O 1
ATOM 632 N N . VAL A 1 79 ? 2.582 -2.184 0.065 1.00 97.25 79 VAL A N 1
ATOM 633 C CA . VAL A 1 79 ? 1.851 -1.414 1.073 1.00 97.25 79 VAL A CA 1
ATOM 634 C C . VAL A 1 79 ? 2.473 -1.520 2.450 1.00 97.25 79 VAL A C 1
ATOM 636 O O . VAL A 1 79 ? 2.952 -2.589 2.832 1.00 97.25 79 VAL A O 1
ATOM 639 N N . SER A 1 80 ? 2.406 -0.425 3.202 1.00 97.62 80 SER A N 1
ATOM 640 C CA . SER A 1 80 ? 2.929 -0.325 4.562 1.00 97.62 80 SER A CA 1
ATOM 641 C C . SER A 1 80 ? 1.994 0.446 5.480 1.00 97.62 80 SER A C 1
ATOM 643 O O . SER A 1 80 ? 1.344 1.396 5.051 1.00 97.62 80 SER A O 1
ATOM 645 N N . ASN A 1 81 ? 1.927 0.059 6.752 1.00 96.88 81 ASN A N 1
ATOM 646 C CA . ASN A 1 81 ? 1.268 0.855 7.793 1.00 96.88 81 ASN A CA 1
ATOM 647 C C . ASN A 1 81 ? 2.199 1.890 8.447 1.00 96.88 81 ASN A C 1
ATOM 649 O O . ASN A 1 81 ? 1.758 2.619 9.333 1.00 96.88 81 ASN A O 1
ATOM 653 N N . ASP A 1 82 ? 3.464 1.973 8.031 1.00 95.06 82 ASP A N 1
ATOM 654 C CA . ASP A 1 82 ? 4.351 3.056 8.446 1.00 95.06 82 ASP A CA 1
ATOM 655 C C . ASP A 1 82 ? 4.049 4.328 7.645 1.00 95.06 82 ASP A C 1
ATOM 657 O O . ASP A 1 82 ? 4.513 4.513 6.519 1.00 95.06 82 ASP A O 1
ATOM 661 N N . MET A 1 83 ? 3.261 5.216 8.249 1.00 94.25 83 MET A N 1
ATOM 662 C CA . MET A 1 83 ? 2.803 6.460 7.628 1.00 94.25 83 MET A CA 1
ATOM 663 C C . MET A 1 83 ? 3.891 7.533 7.500 1.00 94.25 83 MET A C 1
ATOM 665 O O . MET A 1 83 ? 3.672 8.518 6.797 1.00 94.25 83 MET A O 1
ATOM 669 N N . LEU A 1 84 ? 5.045 7.356 8.152 1.00 88.62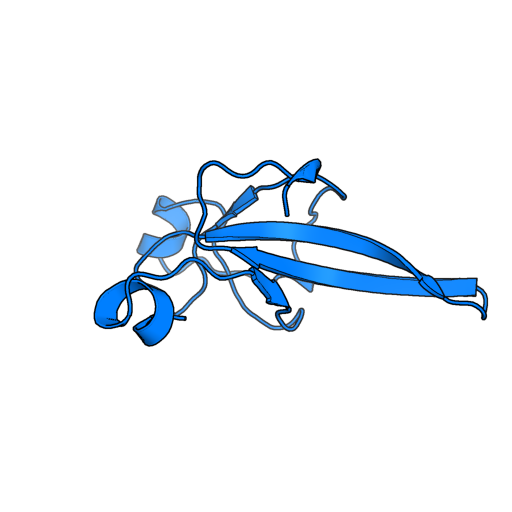 84 LEU A N 1
ATOM 670 C CA . LEU A 1 84 ? 6.158 8.308 8.122 1.00 88.62 84 LEU A CA 1
ATOM 671 C C . LEU A 1 84 ? 7.204 7.959 7.058 1.00 88.62 84 LEU A C 1
ATOM 673 O O . LEU A 1 84 ? 8.076 8.777 6.762 1.00 88.62 84 LEU A O 1
ATOM 677 N N . SER A 1 85 ? 7.131 6.763 6.474 1.00 82.31 85 SER A N 1
ATOM 678 C CA . SER A 1 85 ? 8.095 6.331 5.469 1.00 82.31 85 SER A CA 1
ATOM 679 C C . SER A 1 85 ? 7.860 6.978 4.091 1.00 82.31 85 SER A C 1
ATOM 681 O O . SER A 1 85 ? 6.728 7.146 3.607 1.00 82.31 85 SER A O 1
ATOM 683 N N . SER A 1 86 ? 8.973 7.363 3.461 1.00 83.81 86 SER A N 1
ATOM 684 C CA . SER A 1 86 ? 9.065 7.849 2.080 1.00 83.81 86 SER A CA 1
ATOM 685 C C . SER A 1 86 ? 9.241 6.683 1.103 1.00 83.81 86 SER A C 1
ATOM 687 O O . SER A 1 86 ? 9.458 5.550 1.523 1.00 83.81 86 SER A O 1
ATOM 689 N N . ALA A 1 87 ? 9.176 6.955 -0.202 1.00 81.00 87 ALA A N 1
ATOM 690 C CA . ALA A 1 87 ? 9.437 5.946 -1.230 1.00 81.00 87 ALA A CA 1
ATOM 691 C C . ALA A 1 87 ? 10.847 5.332 -1.136 1.00 81.00 87 ALA A C 1
ATOM 693 O O . ALA A 1 87 ? 11.007 4.142 -1.371 1.00 81.00 87 ALA A O 1
ATOM 694 N N . GLU A 1 88 ? 11.850 6.111 -0.718 1.00 80.12 88 GLU A N 1
ATOM 695 C CA . GLU A 1 88 ? 13.214 5.613 -0.478 1.00 80.12 88 GLU A CA 1
ATOM 696 C C . GLU A 1 88 ? 13.298 4.650 0.714 1.00 80.12 88 GLU A C 1
ATOM 698 O O . GLU A 1 88 ? 14.170 3.786 0.764 1.00 80.12 88 GLU A O 1
ATOM 703 N N . ARG A 1 89 ? 12.403 4.815 1.695 1.00 73.94 89 ARG A N 1
ATOM 704 C CA . ARG A 1 89 ? 12.377 4.035 2.940 1.00 73.94 89 ARG A CA 1
ATOM 705 C C . ARG A 1 89 ? 11.365 2.879 2.905 1.00 73.94 89 ARG A C 1
ATOM 707 O O . ARG A 1 89 ? 11.230 2.188 3.914 1.00 73.94 89 ARG A O 1
ATOM 714 N N . LEU A 1 90 ? 10.683 2.673 1.769 1.00 69.19 90 LEU A N 1
ATOM 715 C CA . LEU A 1 90 ? 9.694 1.616 1.491 1.00 69.19 90 LEU A CA 1
ATOM 716 C C . LEU A 1 90 ? 10.174 0.636 0.405 1.00 69.19 90 LEU A C 1
ATOM 718 O O . LEU A 1 90 ? 9.909 -0.570 0.592 1.00 69.19 90 LEU A O 1
#

Foldseek 3Di:
DCCCCPVVVDKDKDWDDQQWWKAQDPVCVVVVNIDRNVVDPDDAQFWGWIGTPPDPDIWTWHWHWDQDPVRDIDIIIMIIPPPPDGSVRD

Nearest PDB structures (foldseek):
  3ijt-assembly1_A  TM=2.789E-01  e=4.262E-01  Streptococcus mutans
  4lrz-assembly2_E  TM=3.008E-01  e=6.313E-01  Escherichia coli K-12
  6t1h-assembly1_A  TM=3.791E-01  e=3.040E+00  Acinetobacter baumannii
  5tg6-assembly1_A  TM=3.174E-01  e=1.639E+00  Acinetobacter baumannii
  4hh2-assembly1_B  TM=5.332E-01  e=5.329E+00  Cereibacter sphaeroides 2.4.1

Radius of gyration: 13.47 Å; Cα contacts (8 Å, |Δi|>4): 173; chains: 1; bounding box: 35×21×39 Å